Protein AF-A0AAU2T7A9-F1 (afdb_monomer)

pLDDT: mean 83.11, std 16.52, range [48.88, 97.94]

Structure (mmCIF, N/CA/C/O backbone):
data_AF-A0AAU2T7A9-F1
#
_entry.id   AF-A0AAU2T7A9-F1
#
loop_
_atom_site.group_PDB
_atom_site.id
_atom_site.type_symbol
_atom_site.label_atom_id
_atom_site.label_alt_id
_atom_site.label_comp_id
_atom_site.label_asym_id
_atom_site.label_entity_id
_atom_site.label_seq_id
_atom_site.pdbx_PDB_ins_code
_atom_site.Cartn_x
_atom_site.Cartn_y
_atom_site.Cartn_z
_atom_site.occupancy
_atom_site.B_iso_or_equiv
_atom_site.auth_seq_id
_atom_site.auth_comp_id
_atom_site.auth_asym_id
_atom_site.auth_atom_id
_atom_site.pdbx_PDB_model_num
ATOM 1 N N . MET A 1 1 ? 12.742 16.741 24.605 1.00 48.88 1 MET A N 1
ATOM 2 C CA . MET A 1 1 ? 11.903 15.584 24.225 1.00 48.88 1 MET A CA 1
ATOM 3 C C . MET A 1 1 ? 11.339 15.869 22.842 1.00 48.88 1 MET A C 1
ATOM 5 O O . MET A 1 1 ? 10.340 16.566 22.735 1.00 48.88 1 MET A O 1
ATOM 9 N N . GLY A 1 2 ? 12.065 15.481 21.789 1.00 58.47 2 GLY A N 1
ATOM 10 C CA . GLY A 1 2 ? 11.652 15.737 20.407 1.00 58.47 2 GLY A CA 1
ATOM 11 C C . GLY A 1 2 ? 10.482 14.833 20.039 1.00 58.47 2 GLY A C 1
ATOM 12 O O . GLY A 1 2 ? 10.583 13.619 20.19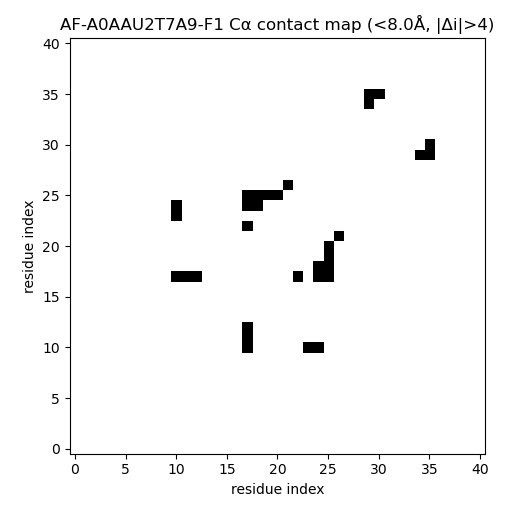1 1.00 58.47 2 GLY A O 1
ATOM 13 N N . GLY A 1 3 ? 9.367 15.420 19.607 1.00 62.00 3 GLY A N 1
ATOM 14 C CA . GLY A 1 3 ? 8.222 14.667 19.112 1.00 62.00 3 GLY A CA 1
ATOM 15 C C . GLY A 1 3 ? 8.574 14.028 17.776 1.00 62.00 3 GLY A C 1
ATOM 16 O O . GLY A 1 3 ? 8.612 14.711 16.757 1.00 62.00 3 GLY A O 1
ATOM 17 N N . SER A 1 4 ? 8.851 12.727 17.775 1.00 65.38 4 SER A N 1
ATOM 18 C CA . SER A 1 4 ? 8.923 11.938 16.548 1.00 65.38 4 SER A CA 1
ATOM 19 C C . SER A 1 4 ? 7.580 12.074 15.835 1.00 65.38 4 SER A C 1
ATOM 21 O O . SER A 1 4 ? 6.551 11.713 16.397 1.00 65.38 4 SER A O 1
ATOM 23 N N . ALA A 1 5 ? 7.552 12.667 14.643 1.00 64.75 5 ALA A N 1
ATOM 24 C CA . ALA A 1 5 ? 6.328 12.809 13.861 1.00 64.75 5 ALA A CA 1
ATOM 25 C C . ALA A 1 5 ? 5.660 11.430 13.704 1.00 64.75 5 ALA A C 1
ATOM 27 O O . ALA A 1 5 ? 6.286 10.482 13.234 1.00 64.75 5 ALA A O 1
ATOM 28 N N . HIS A 1 6 ? 4.417 11.292 14.172 1.00 74.38 6 HIS A N 1
ATOM 29 C CA . HIS A 1 6 ? 3.739 9.999 14.240 1.00 74.38 6 HIS A CA 1
ATOM 30 C C . HIS A 1 6 ? 3.229 9.640 12.842 1.00 74.38 6 HIS A C 1
ATOM 32 O O . HIS A 1 6 ? 2.167 10.101 12.421 1.00 74.38 6 HIS A O 1
ATOM 38 N N . GLY A 1 7 ? 4.000 8.840 12.105 1.00 85.88 7 GLY A N 1
ATOM 39 C CA . GLY A 1 7 ? 3.526 8.227 10.870 1.00 85.88 7 GLY A CA 1
ATOM 40 C C . GLY A 1 7 ? 2.273 7.394 11.147 1.00 85.88 7 GLY A C 1
ATOM 41 O O . GLY A 1 7 ? 2.224 6.642 12.120 1.00 85.88 7 GLY A O 1
ATOM 42 N N . ARG A 1 8 ? 1.248 7.545 10.307 1.00 89.56 8 ARG A N 1
ATOM 43 C CA . ARG A 1 8 ? 0.018 6.748 10.361 1.00 89.56 8 ARG A CA 1
ATOM 44 C C . ARG A 1 8 ? -0.022 5.802 9.168 1.00 89.56 8 ARG A C 1
ATOM 46 O O . ARG A 1 8 ? 0.256 6.215 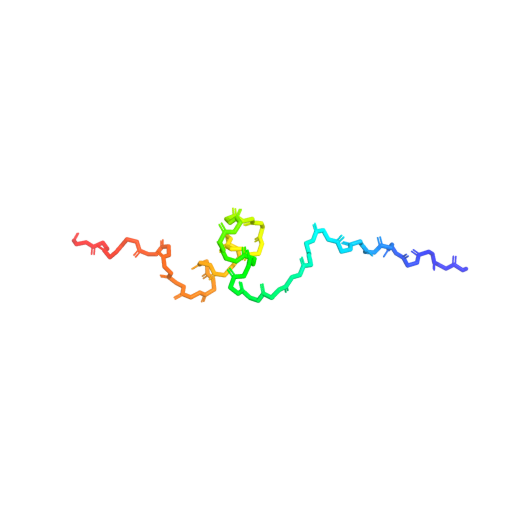8.045 1.00 89.56 8 ARG A O 1
ATOM 53 N N . VAL A 1 9 ? -0.427 4.563 9.422 1.00 90.88 9 VAL A N 1
ATOM 54 C CA . VAL A 1 9 ? -0.760 3.593 8.375 1.00 90.88 9 VAL A CA 1
ATOM 55 C C . VAL A 1 9 ? -2.044 4.047 7.678 1.00 90.88 9 VAL A C 1
ATOM 57 O O . VAL A 1 9 ? -3.064 4.253 8.335 1.00 90.88 9 VAL A O 1
ATOM 60 N N . VAL A 1 10 ? -1.972 4.262 6.364 1.00 93.69 10 VAL A N 1
ATOM 61 C CA . VAL A 1 10 ? -3.101 4.736 5.541 1.00 93.69 10 VAL A CA 1
ATOM 62 C C . VAL A 1 10 ? -3.836 3.605 4.826 1.00 93.69 10 VAL A C 1
ATOM 64 O O . VAL A 1 10 ? -4.997 3.778 4.479 1.00 93.69 10 VAL A O 1
ATOM 67 N N . GLU A 1 11 ? -3.174 2.466 4.623 1.00 96.62 11 GLU A N 1
ATOM 68 C CA . GLU A 1 11 ? -3.709 1.277 3.960 1.00 96.62 11 GLU A CA 1
ATOM 69 C C . GLU A 1 11 ? -3.118 0.031 4.633 1.00 96.62 11 GLU A C 1
ATOM 71 O O . GLU A 1 11 ? -1.934 0.023 4.976 1.00 96.62 11 GLU A O 1
ATOM 76 N N . ASP A 1 12 ? -3.949 -0.991 4.833 1.00 96.50 12 ASP A N 1
ATOM 77 C CA . ASP A 1 12 ? -3.587 -2.293 5.400 1.00 96.50 12 ASP A CA 1
ATOM 78 C C . ASP A 1 12 ? -4.382 -3.384 4.665 1.00 96.5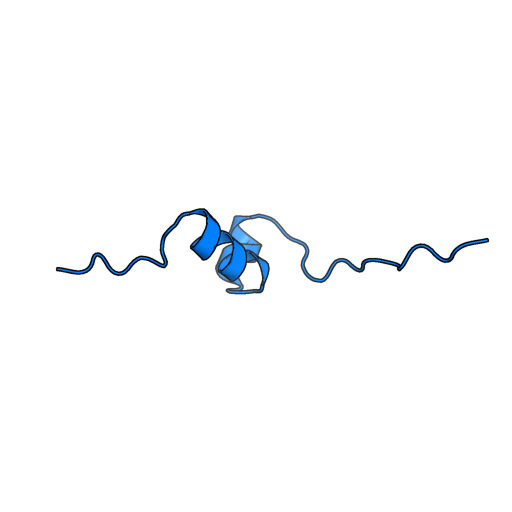0 12 ASP A C 1
ATOM 80 O O . ASP A 1 12 ? -5.537 -3.170 4.286 1.00 96.50 12 ASP A O 1
ATOM 84 N N . GLY A 1 13 ? -3.756 -4.530 4.420 1.00 96.56 13 GLY A N 1
ATOM 85 C CA . GLY A 1 13 ? -4.311 -5.6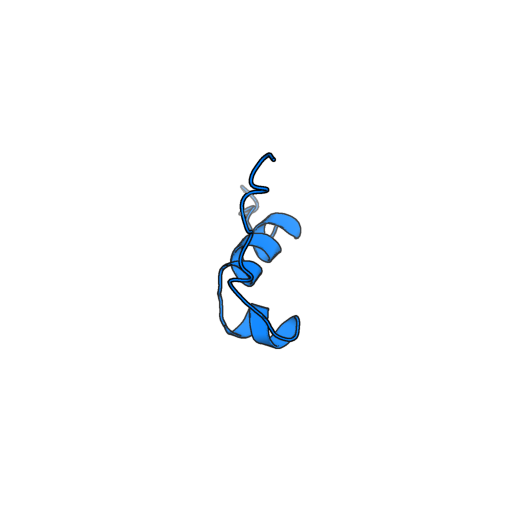28 3.638 1.00 96.56 13 GLY A CA 1
ATOM 86 C C . GLY A 1 13 ? -3.233 -6.499 2.997 1.00 96.56 13 GLY A C 1
ATOM 87 O O . GLY A 1 13 ? -2.038 -6.205 3.050 1.00 96.56 13 GLY A O 1
ATOM 88 N N . THR A 1 14 ? -3.659 -7.592 2.363 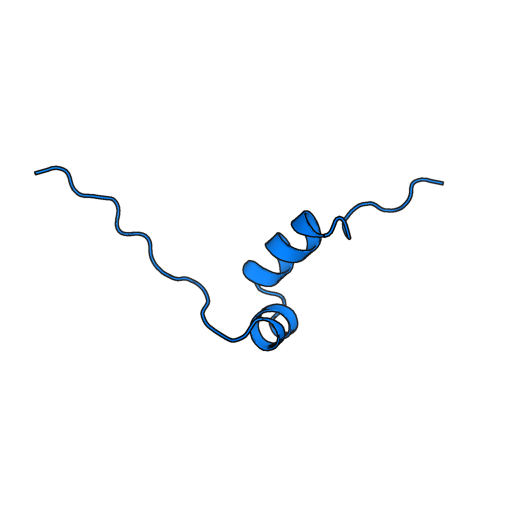1.00 97.94 14 THR A N 1
ATOM 89 C CA . THR A 1 14 ? -2.761 -8.404 1.533 1.00 97.94 14 THR A CA 1
ATOM 90 C C . THR A 1 14 ? -2.403 -7.657 0.250 1.00 97.94 14 THR A C 1
ATOM 92 O O . THR A 1 14 ? -3.139 -6.774 -0.188 1.00 97.94 14 THR A O 1
ATOM 95 N N . HIS A 1 15 ? -1.291 -8.036 -0.381 1.00 96.50 15 HIS A N 1
ATOM 96 C CA . HIS A 1 15 ? -0.846 -7.447 -1.645 1.00 96.50 15 HIS A CA 1
ATOM 97 C C . HIS A 1 15 ? -1.965 -7.420 -2.699 1.00 96.50 15 HIS A C 1
ATOM 99 O O . HIS A 1 15 ? -2.295 -6.354 -3.213 1.00 96.50 15 HIS A O 1
ATOM 105 N N . ASP A 1 16 ? -2.610 -8.564 -2.942 1.00 96.75 16 ASP A N 1
ATOM 106 C CA . ASP A 1 16 ? -3.680 -8.684 -3.937 1.00 96.75 16 ASP A CA 1
ATOM 107 C C . ASP A 1 16 ? -4.888 -7.801 -3.603 1.00 96.75 16 ASP A C 1
ATOM 109 O O . ASP A 1 16 ? -5.451 -7.160 -4.488 1.00 96.75 16 ASP A O 1
ATOM 113 N N . ALA A 1 17 ? -5.268 -7.718 -2.322 1.00 97.81 17 ALA A N 1
ATOM 114 C CA . ALA A 1 17 ? -6.359 -6.852 -1.889 1.00 97.81 17 ALA A CA 1
ATOM 115 C C . ALA A 1 17 ? -6.010 -5.373 -2.105 1.00 97.81 17 ALA A C 1
ATOM 117 O O . ALA A 1 17 ? -6.833 -4.612 -2.606 1.00 97.81 17 ALA A O 1
ATOM 118 N N . LEU A 1 18 ? -4.780 -4.966 -1.785 1.00 97.75 18 LEU A N 1
ATOM 119 C CA . LEU A 1 18 ? -4.319 -3.592 -1.979 1.00 97.75 18 LEU A CA 1
ATOM 120 C C . LEU A 1 18 ? -4.192 -3.213 -3.462 1.00 97.75 18 LEU A C 1
ATOM 122 O O . LEU A 1 18 ? -4.468 -2.066 -3.816 1.00 97.75 18 LEU A O 1
ATOM 126 N N . LEU A 1 19 ? -3.824 -4.159 -4.332 1.00 96.31 19 LEU A N 1
ATOM 127 C CA . LEU A 1 19 ? -3.843 -3.960 -5.783 1.00 96.31 19 LEU A CA 1
ATOM 128 C C . LEU A 1 19 ? -5.270 -3.842 -6.328 1.00 96.31 19 LEU A C 1
ATOM 130 O O . LEU A 1 1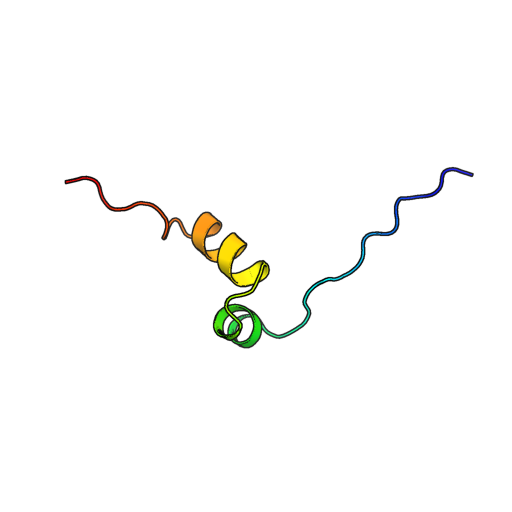9 ? -5.542 -2.946 -7.126 1.00 96.31 19 LEU A O 1
ATOM 134 N N . ALA A 1 20 ? -6.187 -4.700 -5.874 1.00 96.00 20 ALA A N 1
ATOM 135 C CA . ALA A 1 20 ? -7.583 -4.688 -6.309 1.00 96.00 20 ALA A CA 1
ATOM 136 C C . ALA A 1 20 ? -8.327 -3.400 -5.915 1.00 96.00 20 ALA A C 1
ATOM 138 O O . ALA A 1 20 ? -9.252 -2.988 -6.611 1.00 96.00 20 ALA A O 1
ATOM 139 N N . LEU A 1 21 ? -7.919 -2.758 -4.816 1.00 96.81 21 LEU A N 1
ATOM 140 C CA . LEU A 1 21 ? -8.483 -1.488 -4.349 1.00 96.81 21 LEU A CA 1
ATOM 141 C C . LEU A 1 21 ? -8.022 -0.266 -5.161 1.00 96.81 21 LEU A C 1
ATOM 143 O O . LEU A 1 21 ? -8.547 0.823 -4.938 1.00 96.81 21 LEU A O 1
ATOM 147 N N . ASP A 1 22 ? -7.045 -0.421 -6.063 1.00 94.06 22 ASP A N 1
ATOM 148 C CA . ASP A 1 22 ? -6.471 0.663 -6.878 1.00 94.06 22 ASP A CA 1
ATOM 149 C C . ASP A 1 22 ? -6.045 1.900 -6.053 1.00 94.06 22 ASP A C 1
ATOM 151 O O . ASP A 1 22 ? -6.176 3.062 -6.450 1.00 94.06 22 ASP A O 1
ATOM 155 N N . GLY A 1 23 ? -5.556 1.632 -4.839 1.00 95.56 23 GLY A N 1
ATOM 156 C CA . GLY A 1 23 ? -5.220 2.635 -3.835 1.00 95.56 23 GLY A CA 1
ATOM 157 C C . GLY A 1 23 ? -3.835 3.263 -4.003 1.00 95.56 23 GLY A C 1
ATOM 158 O O . GLY A 1 23 ? -3.183 3.204 -5.052 1.00 95.56 23 GLY A O 1
ATOM 159 N N . ARG A 1 24 ? -3.338 3.882 -2.928 1.00 95.25 24 ARG A N 1
ATOM 160 C CA . ARG A 1 24 ? -1.999 4.488 -2.896 1.00 95.25 24 ARG A CA 1
ATOM 161 C C . ARG A 1 24 ? -0.911 3.430 -3.072 1.00 95.25 24 ARG A C 1
ATOM 163 O O . ARG A 1 24 ? 0.049 3.690 -3.795 1.00 95.25 24 ARG A O 1
ATOM 170 N N . TYR A 1 25 ? -1.079 2.259 -2.467 1.00 96.00 25 TYR A N 1
ATOM 171 C CA . TYR A 1 25 ? -0.207 1.108 -2.658 1.00 96.00 25 TYR A CA 1
ATOM 172 C C . TYR A 1 25 ? -0.134 0.688 -4.131 1.00 96.00 25 TYR A C 1
ATOM 174 O O . TYR A 1 25 ? 0.963 0.575 -4.670 1.00 96.00 25 TYR A O 1
ATOM 182 N N . ALA A 1 26 ? -1.280 0.535 -4.806 1.00 96.12 26 ALA A N 1
ATOM 183 C CA . ALA A 1 26 ? -1.333 0.101 -6.203 1.00 96.12 26 ALA A CA 1
ATOM 184 C C . ALA A 1 26 ? -0.623 1.082 -7.148 1.00 96.12 26 ALA A C 1
ATOM 186 O O . ALA A 1 26 ? 0.147 0.665 -8.010 1.00 96.12 26 ALA A O 1
ATOM 187 N N . ARG A 1 27 ? -0.806 2.393 -6.942 1.00 94.31 27 ARG A N 1
ATOM 188 C CA . ARG A 1 27 ? -0.083 3.422 -7.710 1.00 94.31 27 ARG A CA 1
ATOM 189 C C . ARG A 1 27 ? 1.428 3.356 -7.504 1.00 94.31 27 ARG A C 1
ATOM 191 O O . ARG A 1 27 ? 2.171 3.392 -8.476 1.00 94.31 27 ARG A O 1
ATOM 198 N N . LEU A 1 28 ? 1.880 3.237 -6.254 1.00 94.75 28 LEU A N 1
ATOM 199 C CA . LEU A 1 28 ? 3.308 3.092 -5.952 1.00 94.75 28 LEU A CA 1
ATOM 200 C C . LEU A 1 28 ? 3.892 1.824 -6.584 1.00 94.75 28 LEU A C 1
ATOM 202 O O . LEU A 1 28 ? 5.004 1.856 -7.107 1.00 94.75 28 LEU A O 1
ATOM 206 N N . TRP A 1 29 ? 3.135 0.725 -6.557 1.00 94.75 29 TRP A N 1
ATOM 207 C CA . TRP A 1 29 ? 3.538 -0.538 -7.161 1.00 94.75 29 TRP A CA 1
ATOM 208 C C . TRP A 1 29 ? 3.725 -0.424 -8.676 1.00 94.75 29 TRP A C 1
ATOM 210 O O . TRP A 1 29 ? 4.782 -0.812 -9.161 1.00 94.75 29 TRP A O 1
ATOM 220 N N . ARG A 1 30 ? 2.773 0.172 -9.410 1.00 91.88 30 ARG A N 1
ATOM 221 C CA . ARG A 1 30 ? 2.874 0.368 -10.874 1.00 91.88 30 ARG A CA 1
ATOM 222 C C . ARG A 1 30 ? 4.130 1.135 -11.284 1.00 91.88 30 ARG A C 1
ATOM 224 O O . ARG A 1 30 ? 4.823 0.727 -12.212 1.00 91.88 30 ARG A O 1
ATOM 231 N N . THR A 1 31 ? 4.466 2.198 -10.551 1.00 91.38 31 THR A N 1
ATOM 232 C CA . THR A 1 31 ? 5.710 2.947 -10.777 1.00 91.38 31 THR A CA 1
ATOM 233 C C . THR A 1 31 ? 6.944 2.088 -10.503 1.00 91.38 31 THR A C 1
ATOM 235 O O . THR A 1 31 ? 7.918 2.156 -11.24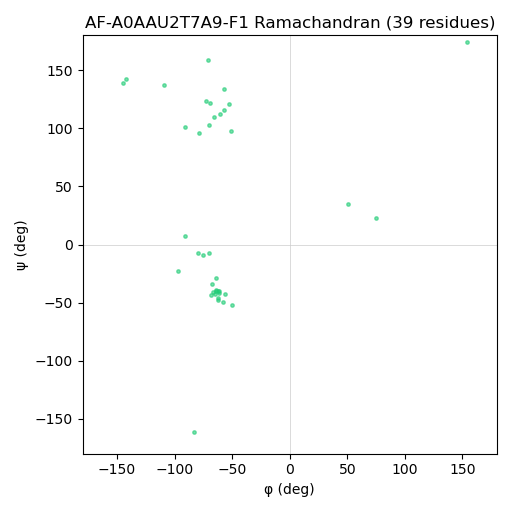4 1.00 91.38 31 THR A O 1
ATOM 238 N N . PHE A 1 32 ? 6.914 1.264 -9.453 1.00 89.06 32 PHE A N 1
ATOM 239 C CA . PHE A 1 32 ? 8.028 0.384 -9.104 1.00 89.06 32 PHE A CA 1
ATOM 240 C C . PHE A 1 32 ? 8.273 -0.714 -10.149 1.00 89.06 32 PHE A C 1
ATOM 242 O O . PHE A 1 32 ? 9.426 -0.991 -10.472 1.00 89.06 32 PHE A O 1
ATOM 249 N N . VAL A 1 33 ? 7.215 -1.326 -10.691 1.00 90.38 33 VAL A N 1
ATOM 250 C CA . VAL A 1 33 ? 7.343 -2.375 -11.719 1.00 90.38 33 VAL A CA 1
ATOM 251 C C . VAL A 1 33 ? 7.602 -1.830 -13.124 1.00 90.38 33 VAL A C 1
ATOM 253 O O . VAL A 1 33 ? 7.881 -2.609 -14.031 1.00 90.38 33 VAL A O 1
ATOM 256 N N . GLY A 1 34 ? 7.542 -0.509 -13.311 1.00 78.31 34 GLY A N 1
ATOM 257 C CA . GLY A 1 34 ? 7.771 0.127 -14.608 1.00 78.31 34 GLY A CA 1
ATOM 258 C C . GLY A 1 34 ? 6.610 -0.040 -15.591 1.00 78.31 34 GLY A C 1
ATOM 259 O O . GLY A 1 34 ? 6.817 0.078 -16.792 1.00 78.31 34 GLY A O 1
ATOM 260 N N . GLU A 1 35 ? 5.387 -0.288 -15.106 1.00 66.25 35 GLU A N 1
ATOM 261 C CA . GLU A 1 35 ? 4.189 -0.346 -15.964 1.00 66.25 35 GLU A CA 1
ATOM 262 C C . GLU A 1 35 ? 3.781 1.035 -16.521 1.00 66.25 35 GLU A C 1
ATOM 264 O O . GLU A 1 35 ? 2.906 1.113 -17.379 1.00 66.25 35 GLU A O 1
ATOM 269 N N . ASP A 1 36 ? 4.421 2.119 -16.065 1.00 59.69 36 ASP A N 1
ATOM 270 C CA . ASP A 1 36 ? 4.168 3.505 -16.497 1.00 59.69 36 ASP A CA 1
ATOM 271 C C . ASP A 1 36 ? 5.036 3.965 -17.689 1.00 59.69 36 ASP A C 1
ATOM 273 O O . ASP A 1 36 ? 5.011 5.136 -18.056 1.00 59.69 36 ASP A O 1
ATOM 277 N N . GLU A 1 37 ? 5.803 3.073 -18.324 1.00 57.28 37 GLU A N 1
ATOM 278 C CA . GLU A 1 37 ? 6.450 3.378 -19.606 1.00 57.28 37 GLU A CA 1
ATOM 279 C C . GLU A 1 37 ? 5.514 2.956 -20.753 1.00 57.28 37 GLU A C 1
ATOM 281 O O . GLU A 1 37 ? 5.467 1.768 -21.101 1.00 57.28 37 GLU A O 1
ATOM 286 N N . PRO A 1 38 ? 4.767 3.877 -21.402 1.00 55.19 38 PRO A N 1
ATOM 287 C CA . PRO A 1 38 ? 4.309 3.600 -22.748 1.00 55.19 38 PRO A CA 1
ATOM 288 C C . PRO A 1 38 ? 5.577 3.412 -23.573 1.00 55.19 38 PRO A C 1
ATOM 290 O O . PRO A 1 38 ?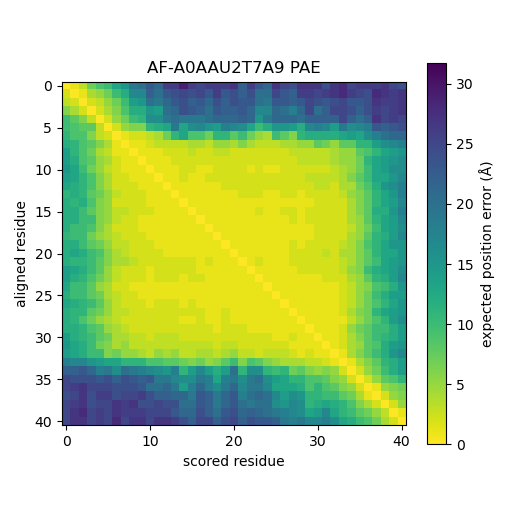 6.344 4.357 -23.737 1.00 55.19 38 PRO A O 1
ATOM 293 N N . ALA A 1 39 ? 5.814 2.190 -24.049 1.00 57.59 39 ALA A N 1
ATOM 294 C CA . ALA A 1 39 ? 6.869 1.907 -25.007 1.00 57.59 39 ALA A CA 1
ATOM 295 C C . ALA A 1 39 ? 6.720 2.897 -26.170 1.00 57.59 39 ALA A C 1
ATOM 297 O O . ALA A 1 39 ? 5.842 2.741 -27.020 1.00 57.59 39 ALA A O 1
ATOM 298 N N . ALA A 1 40 ? 7.507 3.972 -26.135 1.00 53.06 40 ALA A N 1
ATOM 299 C CA . ALA A 1 40 ? 7.498 4.993 -27.157 1.00 53.06 40 ALA A CA 1
ATOM 300 C C . ALA A 1 40 ? 8.011 4.326 -28.434 1.00 53.06 40 ALA A C 1
ATOM 302 O O . ALA A 1 40 ? 9.170 3.910 -28.505 1.00 53.06 40 ALA A O 1
ATOM 303 N N . VAL A 1 41 ? 7.091 4.143 -29.381 1.00 57.03 41 VAL A N 1
ATOM 304 C CA . VAL A 1 41 ? 7.352 3.688 -30.751 1.00 57.03 41 VAL A CA 1
ATOM 305 C C . VAL A 1 41 ? 7.950 4.803 -31.594 1.00 57.03 41 VAL A C 1
ATOM 307 O O . VAL A 1 41 ? 7.589 5.980 -31.363 1.00 57.03 41 VAL A O 1
#

Mean predicted aligned error: 8.7 Å

Foldseek 3Di:
DDDDPDDDDPDDDDPVVCCVVVDPSVVVVCVVVVVPDPPDD

Secondary structure (DSSP, 8-state):
------------S-HHHHHHTT-HHHHHHHHHHTTT-----

Solvent-accessible surface area (backbone atoms only — not comparable to full-atom values): 2867 Å² total; per-residue (Å²):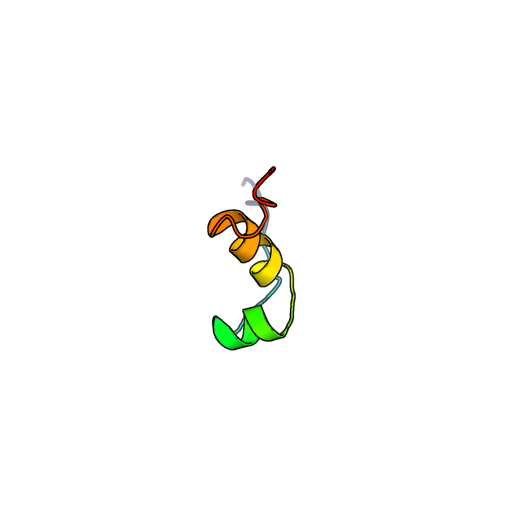 135,82,80,72,80,81,81,74,87,89,78,86,75,53,70,68,57,39,46,74,63,66,39,74,64,29,55,55,47,39,59,71,75,53,73,76,60,75,81,83,124

Sequence (41 aa):
MGGSAHGRVVEDGTHDALLALDGRYARLWRTFVGEDEPAAV

Radius of gyration: 15.31 Å; Cα contacts (8 Å, |Δi|>4): 16; chains: 1; bounding box: 20×24×55 Å